Protein AF-A0A087UWP1-F1 (afdb_monomer)

Sequence (103 aa):
MVALGLGIGKGFVRVMRCDPEKLIHLVPVDIVANCHVVAAWNVATRRTASPFVVNCTTSDEIAPCTWGHYAKVLLDMSLKHPLPKSYQSPCLSVQKSSVGYWL

InterPro domains:
  IPR026055 Fatty acyl-CoA reductase [PTHR11011] (3-84)

Foldseek 3Di:
DVVVLVCLLLQNAAEAADDQADWDKDDDVVLVVVVVVVQVVCCVPVVDPDDDDDDDTDDCVPDTDGNNNVQVVSLVCSQVPRDPNRPDRRHYDYHNDPVVVVD

Secondary structure (DSSP, 8-state):
-HHHHHHHHTTS--EEES-TTSB-----HHHHHHHHHHHHHHHHHH--SS---------TTTS--BHHHHHHHHHHHHHHSPPTT-SS----EEESSSGGG--

Mean predicted aligned error: 6.05 Å

Structure (mmCIF, N/CA/C/O backbone):
data_AF-A0A087UWP1-F1
#
_entry.id   AF-A0A087UWP1-F1
#
loop_
_atom_site.group_PDB
_atom_site.id
_atom_site.type_symbol
_atom_site.label_atom_id
_atom_site.label_alt_id
_atom_site.label_comp_id
_atom_site.label_asym_id
_atom_site.label_entity_id
_atom_site.label_seq_id
_atom_site.pdbx_PDB_ins_code
_atom_site.Cartn_x
_atom_site.Cartn_y
_atom_site.Cartn_z
_atom_site.occupancy
_atom_site.B_iso_or_equiv
_atom_site.auth_seq_id
_atom_site.auth_comp_id
_atom_site.auth_asym_id
_atom_site.auth_atom_id
_atom_site.pdbx_PDB_model_num
ATOM 1 N N . MET A 1 1 ? -3.387 5.279 -1.755 1.00 66.94 1 MET A N 1
ATOM 2 C CA . MET A 1 1 ? -2.639 4.156 -2.371 1.00 66.94 1 MET A CA 1
ATOM 3 C C . MET A 1 1 ? -3.299 3.621 -3.642 1.00 66.94 1 MET A C 1
ATOM 5 O O . MET A 1 1 ? -2.614 3.548 -4.651 1.00 66.94 1 MET A O 1
ATOM 9 N N . VAL A 1 2 ? -4.603 3.301 -3.646 1.00 80.81 2 VAL A N 1
ATOM 10 C CA . VAL A 1 2 ? -5.284 2.646 -4.794 1.00 80.81 2 VAL A CA 1
ATOM 11 C C . VAL A 1 2 ? -5.076 3.364 -6.138 1.00 80.81 2 VAL A C 1
ATOM 13 O O . VAL A 1 2 ? -4.717 2.724 -7.122 1.00 80.81 2 VAL A O 1
ATOM 16 N N . ALA A 1 3 ? -5.221 4.693 -6.181 1.00 87.62 3 ALA A N 1
ATOM 17 C CA . ALA A 1 3 ? -5.049 5.470 -7.414 1.00 87.62 3 ALA A CA 1
ATOM 18 C C . ALA A 1 3 ? -3.635 5.361 -8.016 1.00 87.62 3 ALA A C 1
ATOM 20 O O . ALA A 1 3 ? -3.490 5.279 -9.233 1.00 87.62 3 ALA A O 1
ATOM 21 N N . LEU A 1 4 ? -2.600 5.308 -7.171 1.00 87.69 4 LEU A N 1
ATOM 22 C CA . LEU A 1 4 ? -1.213 5.151 -7.609 1.00 87.69 4 LEU A CA 1
ATOM 23 C C . LEU A 1 4 ? -1.002 3.776 -8.255 1.00 87.69 4 LEU A C 1
ATOM 25 O O . LEU A 1 4 ? -0.452 3.694 -9.349 1.00 87.69 4 LEU A O 1
ATOM 29 N N . GLY A 1 5 ? -1.510 2.715 -7.617 1.00 89.19 5 GLY A N 1
ATOM 30 C CA . GLY A 1 5 ? -1.471 1.356 -8.163 1.00 89.19 5 GLY A CA 1
ATOM 31 C C . GLY A 1 5 ? -2.149 1.245 -9.528 1.00 89.19 5 GLY A C 1
ATOM 32 O O . GLY A 1 5 ? -1.569 0.712 -10.470 1.00 89.19 5 GLY A O 1
ATOM 33 N N . LEU A 1 6 ? -3.345 1.825 -9.662 1.00 91.81 6 LEU A N 1
ATOM 34 C CA . LEU A 1 6 ? -4.077 1.858 -10.930 1.00 91.81 6 LEU A CA 1
ATOM 35 C C . LEU A 1 6 ? -3.352 2.674 -12.005 1.00 91.81 6 LEU A C 1
ATOM 37 O O . LEU A 1 6 ? -3.308 2.255 -13.160 1.00 91.81 6 LEU A O 1
ATOM 41 N N . GLY A 1 7 ? -2.775 3.821 -11.640 1.00 92.56 7 GLY A N 1
ATOM 42 C CA . GLY A 1 7 ? -2.003 4.658 -12.557 1.00 92.56 7 GLY A CA 1
ATOM 43 C C . GLY A 1 7 ? -0.771 3.937 -13.103 1.00 92.56 7 GLY A C 1
ATOM 44 O O . GLY A 1 7 ? -0.512 4.000 -14.303 1.00 92.56 7 GLY A O 1
ATOM 45 N N . ILE A 1 8 ? -0.057 3.202 -12.249 1.00 91.88 8 ILE A N 1
ATOM 46 C CA . ILE A 1 8 ? 1.109 2.396 -12.636 1.00 91.88 8 ILE A CA 1
ATOM 47 C C . ILE A 1 8 ? 0.676 1.224 -13.523 1.00 91.88 8 ILE A C 1
ATOM 49 O O . ILE A 1 8 ? 1.184 1.071 -14.632 1.00 91.88 8 ILE A O 1
ATOM 53 N N . GLY A 1 9 ? -0.322 0.445 -13.095 1.00 91.94 9 GLY A N 1
ATOM 54 C CA . GLY A 1 9 ? -0.793 -0.726 -13.841 1.00 91.94 9 GLY A CA 1
ATOM 55 C C . GLY A 1 9 ? -1.441 -0.393 -15.191 1.00 91.94 9 GLY A C 1
ATOM 56 O O . GLY A 1 9 ? -1.424 -1.215 -16.104 1.00 91.94 9 GLY A O 1
ATOM 57 N N . LYS A 1 10 ? -1.994 0.818 -15.356 1.00 92.44 10 LYS A N 1
ATOM 58 C CA . LYS A 1 10 ? -2.483 1.315 -16.655 1.00 92.44 10 LYS A CA 1
ATOM 59 C C . LYS A 1 10 ? -1.392 1.936 -17.531 1.00 92.44 10 LYS A C 1
ATOM 61 O O . LYS A 1 10 ? -1.667 2.208 -18.700 1.00 92.44 10 LYS A O 1
ATOM 66 N N . GLY A 1 11 ? -0.193 2.159 -16.993 1.00 90.12 11 GLY A N 1
ATOM 67 C CA . GLY A 1 11 ? 0.924 2.792 -17.696 1.00 90.12 11 GLY A CA 1
ATOM 68 C C . GLY A 1 11 ? 0.882 4.325 -17.725 1.00 90.12 11 GLY A C 1
ATOM 69 O O . GLY A 1 11 ? 1.613 4.926 -18.505 1.00 90.12 11 GLY A O 1
ATOM 70 N N . PHE A 1 12 ? 0.050 4.972 -16.899 1.00 92.50 12 PHE A N 1
ATOM 71 C CA . PHE A 1 12 ? 0.014 6.437 -16.766 1.00 92.50 12 PHE A CA 1
ATOM 72 C C . PHE A 1 12 ? 1.143 6.974 -15.889 1.00 92.50 12 PHE A C 1
ATOM 74 O O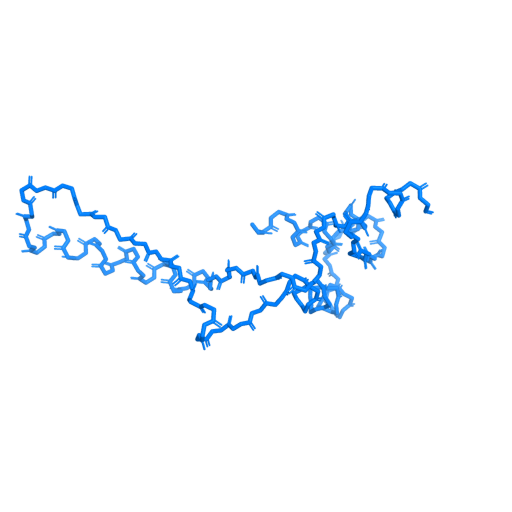 . PHE A 1 12 ? 1.698 8.034 -16.164 1.00 92.50 12 PHE A O 1
ATOM 81 N N . VAL A 1 13 ? 1.477 6.251 -14.823 1.00 91.06 13 VAL A N 1
ATOM 82 C CA . VAL A 1 13 ? 2.530 6.644 -13.885 1.00 91.06 13 VAL A CA 1
ATOM 83 C C . VAL A 1 13 ? 3.767 5.816 -14.184 1.00 91.06 13 VAL A C 1
ATOM 85 O O . VAL A 1 13 ? 3.755 4.604 -13.992 1.00 91.06 13 VAL A O 1
ATOM 88 N N . ARG A 1 14 ? 4.827 6.488 -14.644 1.00 90.19 14 ARG A N 1
ATOM 89 C CA . ARG A 1 14 ? 6.116 5.859 -14.973 1.00 90.19 14 ARG A CA 1
ATOM 90 C C . ARG A 1 14 ? 7.244 6.203 -14.018 1.00 90.19 14 ARG A C 1
ATOM 92 O O . ARG A 1 14 ? 8.209 5.452 -13.913 1.00 90.19 14 ARG A O 1
ATOM 99 N N . VAL A 1 15 ? 7.121 7.322 -13.314 1.00 89.38 15 VAL A N 1
ATOM 100 C CA . VAL A 1 15 ? 8.126 7.787 -12.363 1.00 89.38 15 VAL A CA 1
ATOM 101 C C . VAL A 1 15 ? 7.440 8.114 -11.048 1.00 89.38 15 VAL A C 1
ATOM 103 O O . VAL A 1 15 ? 6.465 8.864 -11.017 1.00 89.38 15 VAL A O 1
ATOM 106 N N . MET A 1 16 ? 7.952 7.550 -9.960 1.00 89.94 16 MET A N 1
ATOM 107 C CA . MET A 1 16 ? 7.530 7.864 -8.603 1.00 89.94 16 MET A CA 1
ATOM 108 C C . MET A 1 16 ? 8.665 8.590 -7.890 1.00 89.94 16 MET A C 1
ATOM 110 O O . MET A 1 16 ? 9.755 8.044 -7.711 1.00 89.94 16 MET A O 1
ATOM 114 N N . ARG A 1 17 ? 8.408 9.835 -7.481 1.00 89.62 17 ARG A N 1
ATOM 115 C CA . ARG A 1 17 ? 9.382 10.637 -6.744 1.00 89.62 17 ARG A CA 1
ATOM 116 C C . ARG A 1 17 ? 9.282 10.347 -5.249 1.00 89.62 17 ARG A C 1
ATOM 118 O O . ARG A 1 17 ? 8.499 10.979 -4.543 1.00 89.62 17 ARG A O 1
ATOM 125 N N . CYS A 1 18 ? 10.073 9.399 -4.770 1.00 89.19 18 CYS A N 1
ATOM 126 C CA . CYS A 1 18 ? 10.208 9.096 -3.350 1.00 89.19 18 CYS A CA 1
ATOM 127 C C . CYS A 1 18 ? 11.582 8.487 -3.059 1.00 89.19 18 CYS A C 1
ATOM 129 O O . CYS A 1 18 ? 12.289 8.042 -3.961 1.00 89.19 18 CYS A O 1
ATOM 131 N N . ASP A 1 19 ? 11.960 8.471 -1.784 1.00 92.12 19 ASP A N 1
ATOM 132 C CA . ASP A 1 19 ? 13.159 7.770 -1.339 1.00 92.12 19 ASP A CA 1
ATOM 133 C C . ASP A 1 19 ? 12.850 6.262 -1.254 1.00 92.12 19 ASP A C 1
ATOM 135 O O . ASP A 1 19 ? 12.014 5.876 -0.430 1.00 92.12 19 ASP A O 1
ATOM 139 N N . PRO A 1 20 ? 13.454 5.413 -2.109 1.00 91.81 20 PRO A N 1
ATOM 140 C CA . PRO A 1 20 ? 13.139 3.986 -2.161 1.00 91.81 20 PRO A CA 1
ATOM 141 C C . PRO A 1 20 ? 13.464 3.254 -0.855 1.00 91.81 20 PRO A C 1
ATOM 143 O O . PRO A 1 20 ? 12.843 2.229 -0.587 1.00 91.81 20 PRO A O 1
ATOM 146 N N . GLU A 1 21 ? 14.361 3.801 -0.030 1.00 92.75 21 GLU A N 1
ATOM 147 C CA . GLU A 1 21 ? 14.778 3.214 1.248 1.00 92.75 21 GLU A CA 1
ATOM 148 C C . GLU A 1 21 ? 13.873 3.623 2.417 1.00 92.75 21 GLU A C 1
ATOM 150 O O . GLU A 1 21 ? 14.000 3.103 3.525 1.00 92.75 21 GLU A O 1
ATOM 155 N N . LYS A 1 22 ? 12.945 4.567 2.211 1.00 92.12 22 LYS A N 1
ATOM 156 C CA . LYS A 1 22 ? 12.01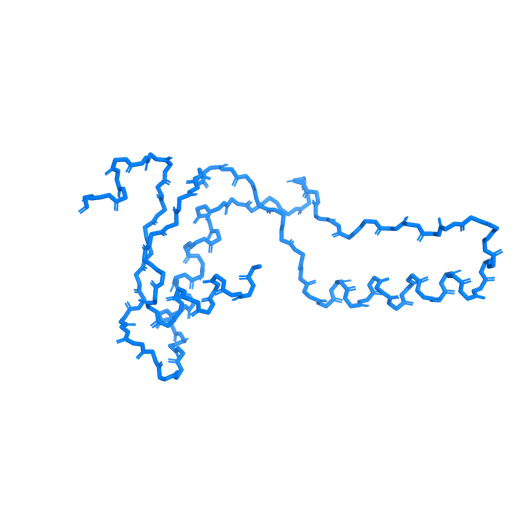4 4.973 3.268 1.00 92.12 22 LYS A CA 1
ATOM 157 C C . LYS A 1 22 ? 10.899 3.954 3.437 1.00 92.12 22 LYS A C 1
ATOM 159 O O . LYS A 1 22 ? 10.373 3.419 2.458 1.00 92.12 22 LYS A O 1
ATOM 164 N N . LEU A 1 23 ? 10.522 3.737 4.696 1.00 92.25 23 LEU A N 1
ATOM 165 C CA . LEU A 1 23 ? 9.398 2.888 5.050 1.00 92.25 23 LEU A CA 1
ATOM 166 C C . LEU A 1 23 ? 8.069 3.519 4.619 1.00 92.25 23 LEU A C 1
ATOM 168 O O . LEU A 1 23 ? 7.916 4.744 4.567 1.00 92.25 23 LEU A O 1
ATOM 172 N N . ILE A 1 24 ? 7.119 2.655 4.282 1.00 89.00 24 ILE A N 1
ATOM 173 C CA . ILE A 1 24 ? 5.759 2.992 3.890 1.00 89.00 24 ILE A CA 1
ATOM 174 C C . ILE A 1 24 ? 4.783 2.261 4.814 1.00 89.00 24 ILE A C 1
ATOM 176 O O . ILE A 1 24 ? 4.809 1.037 4.934 1.00 89.00 24 ILE A O 1
ATOM 180 N N . HIS A 1 25 ? 3.875 3.009 5.442 1.00 88.44 25 HIS A N 1
ATOM 181 C CA . HIS A 1 25 ? 2.804 2.417 6.240 1.00 88.44 25 HIS A CA 1
ATOM 182 C C . HIS A 1 25 ? 1.674 1.953 5.320 1.00 88.44 25 HIS A C 1
ATOM 184 O O . HIS A 1 25 ? 0.875 2.753 4.826 1.00 88.44 25 HIS A O 1
ATOM 190 N N . LEU A 1 26 ? 1.615 0.644 5.086 1.00 87.62 26 LEU A N 1
ATOM 191 C CA . LEU A 1 26 ? 0.538 -0.016 4.356 1.00 87.62 26 LEU A CA 1
ATOM 192 C C . LEU A 1 26 ? -0.297 -0.843 5.329 1.00 87.62 26 LEU A C 1
ATOM 194 O O . LEU A 1 26 ? 0.237 -1.665 6.072 1.00 87.62 26 LEU A O 1
ATOM 198 N N . VAL A 1 27 ? -1.612 -0.629 5.305 1.00 90.19 27 VAL A N 1
ATOM 199 C CA . VAL A 1 27 ? -2.579 -1.424 6.066 1.00 90.19 27 VAL A CA 1
ATOM 200 C C . VAL A 1 27 ? -3.526 -2.092 5.064 1.00 90.19 27 VAL A C 1
ATOM 202 O O . VAL A 1 27 ? -4.141 -1.383 4.261 1.00 90.19 27 VAL A O 1
ATOM 205 N N . PRO A 1 28 ? -3.643 -3.431 5.066 1.00 89.62 28 PRO A N 1
ATOM 206 C CA . PRO A 1 28 ? -4.628 -4.144 4.261 1.00 89.62 28 PRO A CA 1
ATOM 207 C C . PRO A 1 28 ? -6.051 -3.641 4.526 1.00 89.62 28 PRO A C 1
ATOM 209 O O . PRO A 1 28 ? -6.431 -3.399 5.673 1.00 89.62 28 PRO A O 1
ATOM 212 N N . VAL A 1 29 ? -6.855 -3.514 3.468 1.00 91.94 29 VAL A N 1
ATOM 213 C CA . VAL A 1 29 ? -8.217 -2.959 3.561 1.00 91.94 29 VAL A CA 1
ATOM 214 C C . VAL A 1 29 ? -9.118 -3.761 4.503 1.00 91.94 29 VAL A C 1
ATOM 216 O O . VAL A 1 29 ? -9.924 -3.170 5.215 1.00 91.94 29 VAL A O 1
ATOM 219 N N . ASP A 1 30 ? -8.925 -5.077 4.587 1.00 94.44 30 ASP A N 1
ATOM 220 C CA . ASP A 1 30 ? -9.710 -5.948 5.467 1.00 94.44 30 ASP A CA 1
ATOM 221 C C . ASP A 1 30 ? -9.454 -5.646 6.950 1.00 94.44 30 ASP A C 1
ATOM 223 O O . ASP A 1 30 ? -10.377 -5.652 7.763 1.00 94.44 30 ASP A O 1
ATOM 227 N N . ILE A 1 31 ? -8.213 -5.297 7.310 1.00 93.62 31 ILE A N 1
ATOM 228 C CA . ILE A 1 31 ? -7.870 -4.868 8.674 1.00 93.62 31 ILE A CA 1
ATOM 229 C C . ILE A 1 31 ? -8.545 -3.533 8.983 1.00 93.62 31 ILE A C 1
ATOM 231 O O . ILE A 1 31 ? -9.112 -3.366 10.063 1.00 93.62 31 ILE A O 1
ATOM 235 N N . VAL A 1 32 ? -8.534 -2.598 8.028 1.00 94.06 32 VAL A N 1
ATOM 236 C CA . VAL A 1 32 ? -9.219 -1.308 8.181 1.00 94.06 32 VAL A CA 1
ATOM 237 C C . VAL A 1 32 ? -10.725 -1.521 8.358 1.00 94.06 32 VAL A C 1
ATOM 239 O O . VAL A 1 32 ? -11.317 -0.919 9.252 1.00 94.06 32 VAL A O 1
ATOM 242 N N . ALA A 1 33 ? -11.347 -2.399 7.567 1.00 96.50 33 ALA A N 1
ATOM 243 C CA . ALA A 1 33 ? -12.768 -2.722 7.680 1.00 96.50 33 ALA A CA 1
ATOM 244 C C . ALA A 1 33 ? -13.107 -3.335 9.048 1.00 96.50 33 ALA A C 1
ATOM 246 O O . ALA A 1 33 ? -14.008 -2.852 9.737 1.00 96.50 33 ALA A O 1
ATOM 247 N N . ASN A 1 34 ? -12.333 -4.327 9.493 1.00 96.56 34 ASN A N 1
ATOM 248 C CA . ASN A 1 34 ? -12.509 -4.945 10.808 1.00 96.56 34 ASN A CA 1
ATOM 249 C C . ASN A 1 34 ? -12.336 -3.928 11.945 1.00 96.56 34 ASN A C 1
ATOM 251 O O . ASN A 1 34 ? -13.121 -3.925 12.893 1.00 96.56 34 ASN A O 1
ATOM 255 N N . CYS A 1 35 ? -11.361 -3.021 11.831 1.00 95.50 35 CYS A N 1
ATOM 256 C CA . CYS A 1 35 ? -11.155 -1.942 12.794 1.00 95.50 35 CYS A CA 1
ATOM 257 C C . CYS A 1 35 ? -12.398 -1.045 12.918 1.00 95.50 35 CYS A C 1
ATOM 259 O O . CYS A 1 35 ? -12.813 -0.737 14.033 1.00 95.50 35 CYS A O 1
ATOM 261 N N . HIS A 1 36 ? -13.054 -0.698 11.804 1.00 96.00 36 HIS A N 1
ATOM 262 C CA . HIS A 1 36 ? -14.296 0.083 11.835 1.00 96.00 36 HIS A CA 1
ATOM 263 C C . HIS A 1 36 ? -15.435 -0.660 12.542 1.00 96.00 36 HIS A C 1
ATOM 265 O O . HIS A 1 36 ? -16.126 -0.059 13.365 1.00 96.00 36 HIS A O 1
ATOM 271 N N . VAL A 1 37 ? -15.618 -1.958 12.268 1.00 97.12 37 VAL A N 1
ATOM 272 C CA . VAL A 1 37 ? -16.657 -2.771 12.930 1.00 97.12 37 VAL A CA 1
ATOM 273 C C . VAL A 1 37 ? -16.425 -2.818 14.442 1.00 97.12 37 VAL A C 1
ATOM 275 O O . VAL A 1 37 ? -17.345 -2.570 15.223 1.00 97.12 37 VAL A O 1
ATOM 278 N N . VAL A 1 38 ? -15.185 -3.07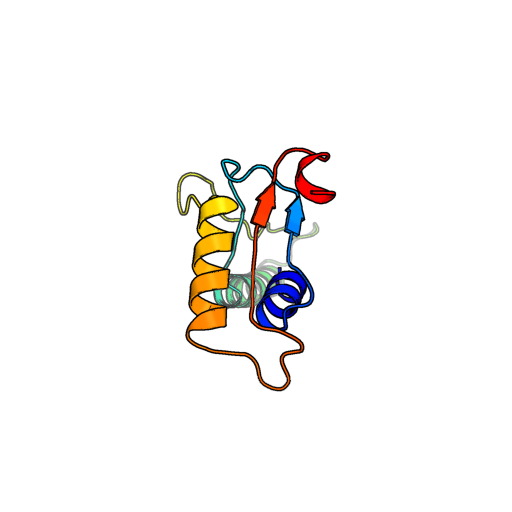3 14.866 1.00 95.50 38 VAL A N 1
ATOM 279 C CA . VAL A 1 38 ? -14.815 -3.118 16.288 1.00 95.50 38 VAL A CA 1
ATOM 280 C C . VAL A 1 38 ? -14.968 -1.746 16.945 1.00 95.50 38 VAL A C 1
ATOM 282 O O . VAL A 1 38 ? -15.491 -1.654 18.056 1.00 95.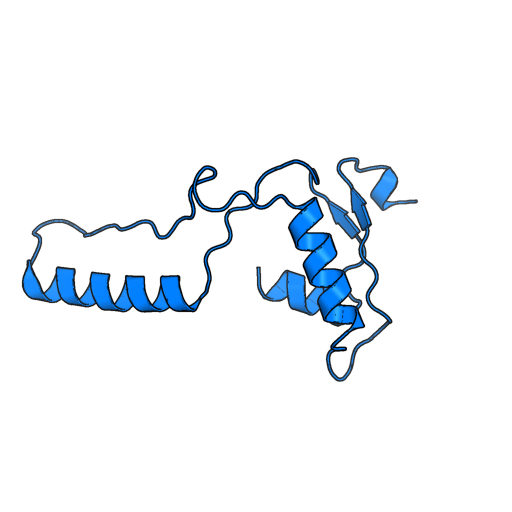50 38 VAL A O 1
ATOM 285 N N . ALA A 1 39 ? -14.564 -0.670 16.266 1.00 94.31 39 ALA A N 1
ATOM 286 C CA . ALA A 1 39 ? -14.719 0.688 16.773 1.00 94.31 39 ALA A CA 1
ATOM 287 C C . ALA A 1 39 ? -16.198 1.055 16.964 1.00 94.31 39 ALA A C 1
ATOM 289 O O . ALA A 1 39 ? -16.563 1.569 18.021 1.00 94.31 39 ALA A O 1
ATOM 290 N N . ALA A 1 40 ? -17.058 0.729 15.994 1.00 93.38 40 ALA A N 1
ATOM 291 C CA . ALA A 1 40 ? -18.499 0.954 16.089 1.00 93.38 40 ALA A CA 1
ATOM 292 C C . ALA A 1 40 ? -19.122 0.177 17.261 1.00 93.38 40 ALA A C 1
ATOM 294 O O . ALA A 1 40 ? -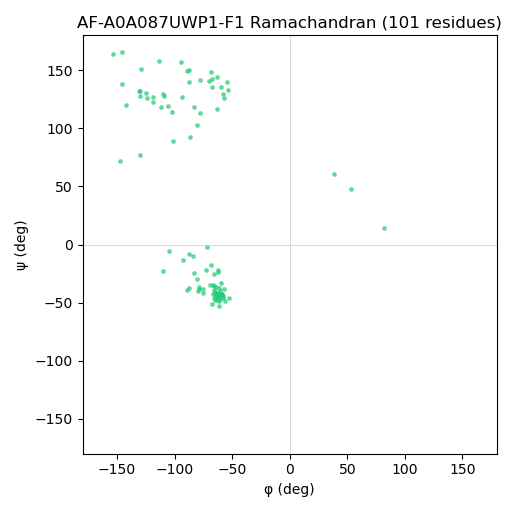19.870 0.750 18.056 1.00 93.38 40 ALA A O 1
ATOM 295 N N . TRP A 1 41 ? -18.764 -1.102 17.420 1.00 94.81 41 TRP A N 1
ATOM 296 C CA . TRP A 1 41 ? -19.200 -1.914 18.559 1.00 94.81 41 TRP A CA 1
ATOM 297 C C . TRP A 1 41 ? -18.746 -1.321 19.901 1.00 94.81 41 TRP A C 1
ATOM 299 O O . TRP A 1 41 ? -19.534 -1.236 20.847 1.00 94.81 41 TRP A O 1
ATOM 309 N N . ASN A 1 42 ? -17.500 -0.851 19.989 1.00 92.75 42 ASN A N 1
ATOM 310 C CA . ASN A 1 42 ? -16.964 -0.248 21.206 1.00 92.75 42 ASN A CA 1
ATOM 311 C C . ASN A 1 42 ? -17.695 1.052 21.580 1.00 92.75 42 ASN A C 1
ATOM 313 O O . ASN A 1 42 ? -18.037 1.255 22.744 1.00 92.75 42 ASN A O 1
ATOM 317 N N . VAL A 1 43 ? -17.988 1.908 20.597 1.00 91.94 43 VAL A N 1
ATOM 318 C CA . VAL A 1 43 ? -18.760 3.144 20.808 1.00 91.94 43 VAL A CA 1
ATOM 319 C C . VAL A 1 43 ? -20.180 2.828 21.282 1.00 91.94 43 VAL A C 1
ATOM 321 O O . VAL A 1 43 ? -20.652 3.425 22.252 1.00 91.94 43 VAL A O 1
ATOM 324 N N . ALA A 1 44 ? -20.843 1.858 20.647 1.00 92.56 44 ALA A N 1
ATOM 325 C CA . ALA A 1 44 ? -22.206 1.461 20.993 1.00 92.56 44 ALA A CA 1
ATOM 326 C C . ALA A 1 44 ? -22.317 0.869 22.410 1.00 92.56 44 ALA A C 1
ATOM 328 O O . ALA A 1 44 ? -23.303 1.115 23.104 1.00 92.56 44 ALA A O 1
ATOM 329 N N . THR A 1 45 ? -21.310 0.107 22.848 1.00 93.94 45 THR A N 1
ATOM 330 C CA . THR A 1 45 ? -21.337 -0.604 24.137 1.00 93.94 45 THR A CA 1
ATOM 331 C C . THR A 1 45 ? -20.828 0.228 25.309 1.00 93.94 45 THR A C 1
ATOM 333 O O . THR A 1 45 ? -21.382 0.127 26.401 1.00 93.94 45 THR A O 1
ATOM 336 N N . ARG A 1 46 ? -19.794 1.059 25.116 1.00 87.75 46 ARG A N 1
ATOM 337 C CA . ARG A 1 46 ? -19.149 1.788 26.222 1.00 87.75 46 ARG A CA 1
ATOM 338 C C . ARG A 1 46 ? -19.703 3.187 26.482 1.00 87.75 46 ARG A C 1
ATOM 340 O O . ARG A 1 46 ? -19.375 3.737 27.528 1.00 87.75 46 ARG A O 1
ATOM 347 N N . ARG A 1 47 ? -20.513 3.758 25.572 1.00 75.25 47 ARG A N 1
ATOM 348 C CA . ARG A 1 47 ? -21.122 5.106 25.686 1.00 75.25 47 ARG A CA 1
ATOM 349 C C . ARG A 1 47 ? -20.160 6.133 26.307 1.00 75.25 47 ARG A C 1
ATOM 351 O O . ARG A 1 47 ? -20.408 6.676 27.382 1.00 75.25 47 ARG A O 1
ATOM 358 N N . THR A 1 48 ? -19.025 6.362 25.648 1.00 75.44 48 THR A N 1
ATOM 359 C CA . THR A 1 48 ? -17.997 7.283 26.147 1.00 75.44 48 THR A CA 1
ATOM 360 C C . THR A 1 48 ? -18.498 8.728 26.114 1.00 75.44 48 THR A C 1
ATOM 362 O O . THR A 1 48 ? -19.069 9.170 25.121 1.00 75.44 48 THR A O 1
ATOM 365 N N . ALA A 1 49 ? -18.260 9.481 27.193 1.00 78.38 49 ALA A N 1
ATOM 366 C CA . ALA A 1 49 ? -18.608 10.905 27.270 1.00 78.38 49 ALA A CA 1
ATOM 367 C C . ALA A 1 49 ? -17.757 11.782 26.327 1.00 78.38 49 ALA A C 1
ATOM 369 O O . ALA A 1 49 ? -18.131 12.913 26.025 1.00 78.38 49 ALA A O 1
ATOM 370 N N . SER A 1 50 ? -16.618 11.260 25.862 1.00 85.81 50 SER A N 1
ATOM 371 C CA . SER A 1 50 ? -15.705 11.911 24.925 1.00 85.81 50 SER A CA 1
ATOM 372 C C . SER A 1 50 ? -15.653 11.186 23.571 1.00 85.81 50 SER A C 1
ATOM 374 O O . SER A 1 50 ? -15.970 9.990 23.494 1.00 85.81 50 SER A O 1
ATOM 376 N N . PRO A 1 51 ? -15.232 11.885 22.495 1.00 85.56 51 PRO A N 1
ATOM 377 C CA . PRO A 1 51 ? -15.012 11.268 21.192 1.00 85.56 51 PRO A CA 1
ATOM 378 C C . PRO A 1 51 ? -13.996 10.122 21.275 1.00 85.56 51 PRO A C 1
ATOM 380 O O . PRO A 1 51 ? -12.875 10.305 21.750 1.00 85.56 51 PRO A O 1
ATOM 383 N N . PHE A 1 52 ? -14.382 8.940 20.793 1.00 89.94 52 PHE A N 1
ATOM 384 C CA . PHE A 1 52 ? -13.494 7.785 20.693 1.00 89.94 52 PHE A CA 1
ATOM 385 C C . PHE A 1 52 ? -12.667 7.875 19.407 1.00 89.94 52 PHE A C 1
ATOM 387 O O . PHE A 1 52 ? -13.224 7.878 18.310 1.00 89.94 52 PHE A O 1
ATOM 394 N N . VAL A 1 53 ? -11.342 7.948 19.543 1.00 90.81 53 VAL A N 1
ATOM 395 C CA . VAL A 1 53 ? -10.404 8.063 18.418 1.00 90.81 53 VAL A CA 1
ATOM 396 C C . VAL A 1 53 ? -9.480 6.851 18.408 1.00 90.81 53 VAL A C 1
ATOM 398 O O . VAL A 1 53 ? -8.846 6.543 19.416 1.00 90.81 53 VAL A O 1
ATOM 401 N N . VAL A 1 54 ? -9.396 6.173 17.261 1.00 91.06 54 VAL A N 1
ATOM 402 C CA . VAL A 1 54 ? -8.519 5.014 17.043 1.00 91.06 54 VAL A CA 1
ATOM 403 C C . VAL A 1 54 ? -7.733 5.214 15.760 1.00 91.06 54 VAL A C 1
ATOM 405 O O . VAL A 1 54 ? -8.306 5.517 14.715 1.00 91.06 54 VAL A O 1
ATOM 408 N N . ASN A 1 55 ? -6.424 4.988 15.837 1.00 91.88 55 ASN A N 1
ATOM 409 C CA . ASN A 1 55 ? -5.544 4.990 14.678 1.00 91.88 55 ASN A CA 1
ATOM 410 C C . ASN A 1 55 ? -5.389 3.561 14.150 1.00 91.88 55 ASN A C 1
ATOM 412 O O . ASN A 1 55 ? -5.030 2.654 14.897 1.00 91.88 55 ASN A O 1
ATOM 416 N N . CYS A 1 56 ? -5.640 3.366 12.857 1.00 91.50 56 CYS A N 1
ATOM 417 C CA . CYS A 1 56 ? -5.363 2.112 12.164 1.00 91.50 56 CYS A CA 1
ATOM 418 C C . CYS A 1 56 ? -4.068 2.281 11.365 1.00 91.50 56 CYS A C 1
ATOM 420 O O . CYS A 1 56 ? -4.086 2.734 10.221 1.00 91.50 56 CYS A O 1
ATOM 422 N N . THR A 1 57 ? -2.937 1.991 12.005 1.00 89.62 57 THR A N 1
ATOM 423 C CA . THR A 1 57 ? -1.600 2.147 11.425 1.00 89.62 57 THR A CA 1
AT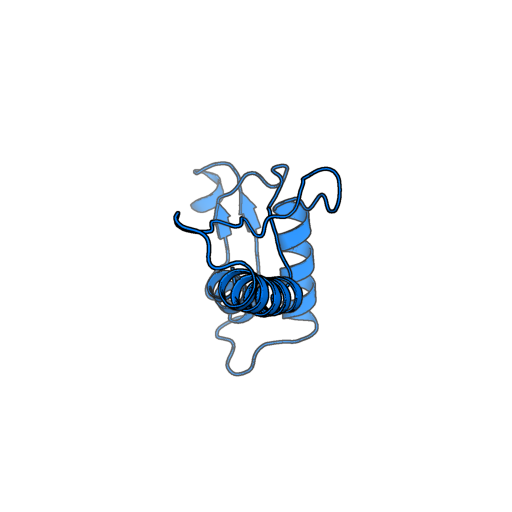OM 424 C C . THR A 1 57 ? -0.787 0.869 11.597 1.00 89.62 57 THR A C 1
ATOM 426 O O . THR A 1 57 ? -0.983 0.108 12.541 1.00 89.62 57 THR A O 1
ATOM 429 N N . THR A 1 58 ? 0.140 0.640 10.672 1.00 84.62 58 THR A N 1
ATOM 430 C CA . THR A 1 58 ? 1.174 -0.398 10.784 1.00 84.62 58 THR A CA 1
ATOM 431 C C . THR A 1 58 ? 2.368 0.186 11.529 1.00 84.62 58 THR A C 1
ATOM 433 O O . THR A 1 58 ? 2.721 1.335 11.267 1.00 84.62 58 THR A O 1
ATOM 436 N N . SER A 1 59 ? 3.004 -0.573 12.424 1.00 80.62 59 SER A N 1
ATOM 437 C CA . SER A 1 59 ? 4.308 -0.182 12.969 1.00 80.62 59 SER A CA 1
ATOM 438 C C . SER A 1 59 ? 5.441 -0.681 12.074 1.00 80.62 59 SER A C 1
ATOM 440 O O . SER A 1 59 ? 5.341 -1.738 11.444 1.00 80.62 59 SER A O 1
ATOM 442 N N . ASP A 1 60 ? 6.536 0.071 12.070 1.00 75.56 60 ASP A N 1
ATOM 443 C CA . ASP A 1 60 ? 7.746 -0.264 11.317 1.00 75.56 60 ASP A CA 1
ATOM 444 C C . ASP A 1 60 ? 8.382 -1.584 11.781 1.00 75.56 60 ASP A C 1
ATOM 446 O O . ASP A 1 60 ? 9.068 -2.249 11.012 1.00 75.56 60 ASP A O 1
ATOM 450 N N . GLU A 1 61 ? 8.113 -1.996 13.020 1.00 74.44 61 GLU A N 1
ATOM 451 C CA . GLU A 1 61 ? 8.629 -3.230 13.619 1.00 74.44 61 GLU A CA 1
ATOM 452 C C . GLU A 1 61 ? 7.841 -4.479 13.195 1.00 74.44 61 GLU A C 1
ATOM 454 O O . GLU A 1 61 ? 8.399 -5.572 13.143 1.00 74.44 61 GLU A O 1
ATOM 459 N N . ILE A 1 62 ? 6.544 -4.336 12.897 1.00 72.00 62 ILE A N 1
ATOM 460 C CA . ILE A 1 62 ? 5.645 -5.471 12.632 1.00 72.00 62 ILE A CA 1
ATOM 461 C C . ILE A 1 62 ? 5.634 -5.843 11.147 1.00 72.00 62 ILE A C 1
ATOM 463 O O . ILE A 1 62 ? 5.583 -7.022 10.803 1.00 72.00 62 ILE A O 1
ATOM 467 N N . ALA A 1 63 ? 5.656 -4.850 10.259 1.00 74.06 63 ALA A N 1
ATOM 468 C CA . ALA A 1 63 ? 5.627 -5.083 8.818 1.00 74.06 63 ALA A CA 1
ATOM 469 C C . ALA A 1 63 ? 6.428 -4.002 8.075 1.00 74.06 63 ALA A C 1
ATOM 471 O O . ALA A 1 63 ? 5.836 -3.143 7.410 1.00 74.06 63 ALA A O 1
ATOM 472 N N . PRO A 1 64 ? 7.771 -4.025 8.176 1.00 83.31 64 PRO A N 1
ATOM 473 C CA . PRO A 1 64 ? 8.614 -3.082 7.460 1.00 83.31 64 PRO A CA 1
ATOM 474 C C . PRO A 1 64 ? 8.453 -3.290 5.952 1.00 83.31 64 PRO A C 1
ATOM 476 O O . PRO A 1 64 ? 8.798 -4.333 5.399 1.00 83.31 64 PRO A O 1
ATOM 479 N N . CYS A 1 65 ? 7.935 -2.276 5.271 1.00 90.44 65 CYS A N 1
ATOM 480 C CA . CYS A 1 65 ? 7.864 -2.222 3.819 1.00 90.44 65 CYS A CA 1
ATOM 481 C C . CYS A 1 65 ? 8.545 -0.936 3.373 1.00 90.44 65 CYS A C 1
ATOM 483 O O . CYS A 1 65 ? 8.240 0.119 3.919 1.00 90.44 65 CYS A O 1
ATOM 485 N N . THR A 1 66 ? 9.457 -0.998 2.403 1.00 93.25 66 THR A N 1
ATOM 486 C CA . THR A 1 66 ? 10.051 0.205 1.805 1.00 93.25 66 THR A CA 1
ATOM 487 C C . THR A 1 66 ? 9.303 0.605 0.538 1.00 93.25 66 THR A C 1
ATOM 489 O O . THR A 1 66 ? 8.684 -0.231 -0.127 1.00 93.25 66 THR A O 1
ATOM 492 N N . TRP A 1 67 ? 9.389 1.878 0.149 1.00 92.38 67 TRP A N 1
ATOM 493 C CA . TRP A 1 67 ? 8.844 2.341 -1.131 1.00 92.38 67 TRP A CA 1
ATOM 494 C C . TRP A 1 67 ? 9.424 1.583 -2.329 1.00 92.38 67 TRP A C 1
ATOM 496 O O . TRP A 1 67 ? 8.687 1.276 -3.266 1.00 92.38 67 TRP A O 1
ATOM 506 N N . GLY A 1 68 ? 10.720 1.255 -2.294 1.00 93.31 68 GLY A N 1
ATOM 507 C CA . GLY A 1 68 ? 11.385 0.474 -3.335 1.00 93.31 68 GLY A CA 1
ATOM 508 C C . GLY A 1 68 ? 10.833 -0.949 -3.433 1.00 93.31 68 GLY A C 1
ATOM 509 O O . GLY A 1 68 ? 10.517 -1.414 -4.529 1.00 93.31 68 GLY A O 1
ATO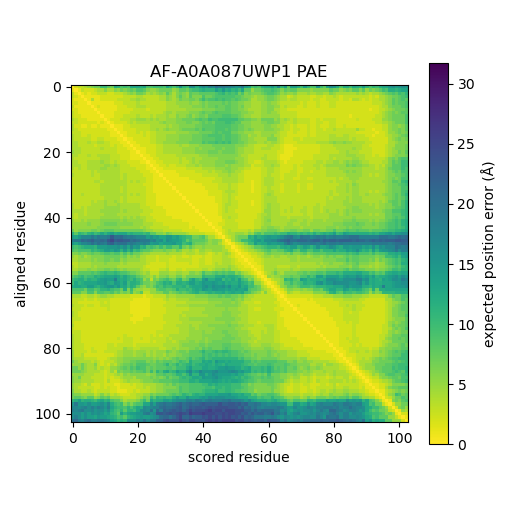M 510 N N . HIS A 1 69 ? 10.636 -1.618 -2.292 1.00 93.50 69 HIS A N 1
ATOM 511 C CA . HIS A 1 69 ? 10.030 -2.950 -2.259 1.00 93.50 69 HIS A CA 1
ATOM 512 C C . HIS A 1 69 ? 8.584 -2.925 -2.769 1.00 93.50 69 HIS A C 1
ATOM 514 O O . HIS A 1 69 ? 8.223 -3.713 -3.645 1.00 93.50 69 HIS A O 1
ATOM 520 N N . TYR A 1 70 ? 7.776 -1.981 -2.280 1.00 92.75 70 TYR A N 1
ATOM 521 C CA . TYR A 1 70 ? 6.397 -1.791 -2.723 1.00 92.75 70 TYR A CA 1
ATOM 522 C C . TYR A 1 70 ? 6.304 -1.563 -4.239 1.00 92.75 70 TYR A C 1
ATOM 524 O O . TYR A 1 70 ? 5.520 -2.224 -4.920 1.00 92.75 70 TYR A O 1
ATOM 532 N N . ALA A 1 71 ? 7.127 -0.661 -4.779 1.00 93.44 71 ALA A N 1
ATOM 533 C CA . ALA A 1 71 ? 7.165 -0.347 -6.204 1.00 93.44 71 ALA A CA 1
ATOM 534 C C . ALA A 1 71 ? 7.498 -1.573 -7.061 1.00 93.44 71 ALA A C 1
ATOM 536 O O . ALA A 1 71 ? 6.845 -1.807 -8.078 1.00 93.44 71 ALA A O 1
ATOM 537 N N . LYS A 1 72 ? 8.481 -2.372 -6.628 1.00 94.00 72 LYS A N 1
ATOM 538 C CA . LYS A 1 72 ? 8.875 -3.603 -7.314 1.00 94.00 72 LYS A CA 1
ATOM 539 C C . LYS A 1 72 ? 7.724 -4.606 -7.361 1.00 94.00 72 LYS A C 1
ATOM 541 O O . LYS A 1 72 ? 7.346 -5.037 -8.444 1.00 94.00 72 LYS A O 1
ATOM 546 N N . VAL A 1 73 ? 7.123 -4.914 -6.208 1.00 93.81 73 VAL A N 1
ATOM 547 C CA . VAL A 1 73 ? 5.987 -5.850 -6.126 1.00 93.81 73 VAL A CA 1
ATOM 548 C C . VAL A 1 73 ? 4.823 -5.366 -6.988 1.00 93.81 73 VAL A C 1
ATOM 550 O O . VAL A 1 73 ? 4.221 -6.149 -7.718 1.00 93.81 73 VAL A O 1
ATOM 553 N N . LEU A 1 74 ? 4.516 -4.070 -6.945 1.00 92.75 74 LEU A N 1
ATOM 554 C CA . LEU A 1 74 ? 3.441 -3.493 -7.741 1.00 92.75 74 LEU A CA 1
ATOM 555 C C . LEU A 1 74 ? 3.702 -3.609 -9.250 1.00 92.75 74 LEU A C 1
ATOM 557 O O . LEU A 1 74 ? 2.778 -3.936 -9.999 1.00 92.75 74 LEU A O 1
ATOM 561 N N . LEU A 1 75 ? 4.934 -3.354 -9.703 1.00 93.56 75 LEU A N 1
ATOM 562 C CA . LEU A 1 75 ? 5.316 -3.505 -11.106 1.00 93.56 75 LEU A CA 1
ATOM 563 C C . LEU A 1 75 ? 5.242 -4.974 -11.541 1.00 93.56 75 LEU A C 1
ATOM 565 O O . LEU A 1 75 ? 4.605 -5.266 -12.551 1.00 93.56 75 LEU A O 1
ATOM 569 N N . ASP A 1 76 ? 5.805 -5.891 -10.750 1.00 94.75 76 ASP A N 1
ATOM 570 C CA . ASP A 1 76 ? 5.783 -7.333 -11.022 1.00 94.75 76 ASP A CA 1
ATOM 571 C C . ASP A 1 76 ? 4.341 -7.848 -11.149 1.00 94.75 76 ASP A C 1
ATOM 573 O O . ASP A 1 76 ? 4.000 -8.556 -12.100 1.00 94.75 76 ASP A O 1
ATOM 577 N N . MET A 1 77 ? 3.455 -7.430 -10.240 1.00 93.31 77 MET A N 1
ATOM 578 C CA . MET A 1 77 ? 2.033 -7.778 -10.289 1.00 93.31 77 MET A CA 1
ATOM 579 C C . MET A 1 77 ? 1.324 -7.164 -11.495 1.00 93.31 77 MET A C 1
ATOM 581 O O . MET A 1 77 ? 0.503 -7.835 -12.116 1.00 93.31 77 MET A O 1
ATOM 585 N N . SER A 1 78 ? 1.654 -5.924 -11.861 1.00 92.19 78 SER A N 1
ATOM 586 C CA . SER A 1 78 ? 1.067 -5.247 -13.026 1.00 92.19 78 SER A CA 1
ATOM 587 C C . SER A 1 78 ? 1.478 -5.900 -14.347 1.00 92.19 78 SER A C 1
ATOM 589 O O . SER A 1 78 ? 0.683 -5.944 -15.282 1.00 92.19 78 SER A O 1
ATOM 591 N N . LEU A 1 79 ? 2.708 -6.416 -14.431 1.00 92.31 79 LEU A N 1
ATOM 592 C CA . LEU A 1 79 ? 3.206 -7.145 -15.598 1.00 92.31 79 LEU A CA 1
ATOM 593 C C . LEU A 1 79 ? 2.623 -8.560 -15.672 1.00 92.31 79 LEU A C 1
ATOM 595 O O . LEU A 1 79 ? 2.224 -9.006 -16.746 1.00 92.31 79 LEU A O 1
ATOM 599 N N . LYS A 1 80 ? 2.536 -9.257 -14.532 1.00 94.69 80 LYS A N 1
ATOM 600 C CA . LYS A 1 80 ? 1.963 -10.608 -14.443 1.00 94.69 80 LYS A CA 1
ATOM 601 C C . LYS A 1 80 ? 0.449 -10.621 -14.670 1.00 94.69 80 LYS A C 1
ATOM 603 O O . LYS A 1 80 ? -0.080 -11.572 -15.241 1.00 94.69 80 LYS A O 1
ATOM 608 N N . HIS A 1 81 ? -0.242 -9.574 -14.228 1.00 92.94 81 HIS A N 1
ATOM 609 C CA . HIS A 1 81 ? -1.693 -9.431 -14.316 1.00 92.94 81 HIS A CA 1
ATOM 610 C C . HIS A 1 81 ? -2.067 -8.063 -14.915 1.00 92.94 81 HIS A C 1
ATOM 612 O O . HIS A 1 81 ? -2.473 -7.157 -14.181 1.00 92.94 81 HIS A O 1
ATOM 618 N N . PRO A 1 82 ? -1.943 -7.890 -16.246 1.00 91.62 82 PRO A N 1
ATOM 619 C CA . PRO A 1 82 ? -2.212 -6.614 -16.896 1.00 91.62 82 PRO A CA 1
ATOM 620 C C . PRO A 1 82 ? -3.648 -6.140 -16.678 1.00 91.62 82 PRO A C 1
ATOM 622 O O . PRO A 1 82 ? -4.609 -6.896 -16.841 1.00 91.62 82 PRO A O 1
ATOM 625 N N . LEU A 1 83 ? -3.805 -4.855 -16.356 1.00 90.94 83 LEU A N 1
ATOM 626 C CA . LEU A 1 83 ? -5.128 -4.256 -16.234 1.00 90.94 83 LEU A CA 1
ATOM 627 C C . LEU A 1 83 ? -5.795 -4.135 -17.614 1.00 90.94 83 LEU A C 1
ATOM 629 O O . LEU A 1 83 ? -5.144 -3.733 -18.583 1.00 90.94 83 LEU A O 1
ATOM 633 N N . PRO A 1 84 ? -7.111 -4.391 -17.721 1.00 90.88 84 PRO A N 1
ATOM 634 C CA . PRO A 1 84 ? -7.829 -4.217 -18.974 1.00 90.88 84 PRO A CA 1
ATOM 635 C C . PRO A 1 84 ? -7.803 -2.748 -19.406 1.00 90.88 84 PRO A C 1
ATOM 637 O O . PRO A 1 84 ? -7.901 -1.827 -18.579 1.00 90.88 84 PRO A O 1
ATOM 640 N N . LYS A 1 85 ? -7.710 -2.525 -20.723 1.00 89.56 85 LYS A N 1
ATOM 641 C CA . LYS A 1 85 ? -7.584 -1.185 -21.319 1.00 89.56 85 LYS A CA 1
ATOM 642 C C . LYS A 1 85 ? -6.414 -0.409 -20.690 1.00 89.56 85 LYS A C 1
ATOM 644 O O . LYS A 1 85 ? -6.596 0.713 -20.204 1.00 89.56 85 LYS A O 1
ATOM 649 N N . SER A 1 86 ? -5.253 -1.053 -20.578 1.00 88.25 86 SER A N 1
ATOM 650 C CA . SER A 1 86 ? -3.998 -0.369 -20.274 1.00 88.25 86 SER A CA 1
ATOM 651 C C . SER A 1 86 ? -3.615 0.511 -21.462 1.00 88.25 86 SER A C 1
ATOM 653 O O . SER A 1 86 ? -3.871 0.170 -22.615 1.00 88.25 86 SER A O 1
ATOM 655 N N . TYR A 1 87 ? -3.065 1.686 -21.170 1.00 86.62 87 TYR A N 1
ATOM 656 C CA . TYR A 1 87 ? -2.645 2.624 -22.205 1.00 86.62 87 TYR A CA 1
ATOM 657 C C . TYR A 1 87 ? -1.286 2.217 -22.780 1.00 86.62 87 TYR A C 1
ATOM 659 O O . TYR A 1 87 ? -1.058 2.291 -23.983 1.00 86.62 87 TYR A O 1
ATOM 667 N N . GLN A 1 88 ? -0.388 1.761 -21.905 1.00 85.50 88 GLN A N 1
ATOM 668 C CA . GLN A 1 88 ? 0.961 1.319 -22.241 1.00 85.50 88 GLN A CA 1
ATOM 669 C C . GLN A 1 88 ? 1.390 0.165 -21.336 1.00 85.50 88 GLN A C 1
ATOM 671 O O . GLN A 1 88 ? 0.790 -0.067 -20.284 1.00 85.50 88 GLN A O 1
ATOM 676 N N . SER A 1 89 ? 2.465 -0.524 -21.733 1.00 86.56 89 SER A N 1
ATOM 677 C CA . SER A 1 89 ? 3.121 -1.494 -20.858 1.00 86.56 89 SER A CA 1
ATOM 678 C C . SER A 1 89 ? 3.569 -0.804 -19.559 1.00 86.56 89 SER A C 1
ATOM 680 O O . SER A 1 89 ? 4.205 0.262 -19.641 1.00 86.56 89 SER A O 1
ATOM 682 N N . PRO A 1 90 ? 3.240 -1.369 -18.382 1.00 89.00 90 PRO A N 1
ATOM 683 C CA . PRO A 1 90 ? 3.686 -0.849 -17.099 1.00 89.00 90 PRO A CA 1
ATOM 684 C C . PRO A 1 90 ? 5.208 -0.698 -17.065 1.00 89.00 90 PRO A C 1
ATOM 686 O O . PRO A 1 90 ? 5.956 -1.592 -17.453 1.00 89.00 90 PRO A O 1
ATOM 689 N N . CYS A 1 91 ? 5.664 0.451 -16.590 1.00 87.62 91 CYS A N 1
ATOM 690 C CA . CYS A 1 91 ? 7.065 0.749 -16.330 1.00 87.62 91 CYS A CA 1
ATOM 691 C C . CYS A 1 91 ? 7.0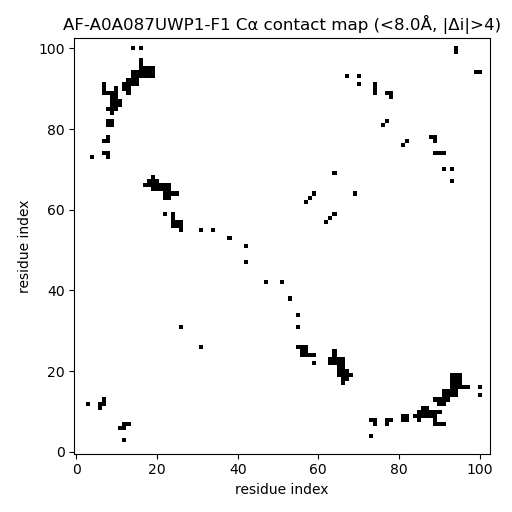93 1.653 -15.103 1.00 87.62 91 CYS A C 1
ATOM 693 O O . CYS A 1 91 ? 6.239 2.530 -14.994 1.00 87.62 91 CYS A O 1
ATOM 695 N N . LEU A 1 92 ? 8.022 1.431 -14.174 1.00 90.62 92 LEU A N 1
ATOM 696 C CA . LEU A 1 92 ? 8.114 2.222 -12.954 1.00 90.62 92 LEU A CA 1
ATOM 697 C C . LEU A 1 92 ? 9.575 2.449 -12.574 1.00 90.62 92 LEU A C 1
ATOM 699 O O . LEU A 1 92 ? 10.307 1.503 -12.302 1.00 90.62 92 LEU A O 1
ATOM 703 N N . SER A 1 93 ? 9.970 3.717 -12.515 1.00 90.00 93 SER A N 1
ATOM 704 C CA . SER A 1 93 ? 11.244 4.174 -11.968 1.00 90.00 93 SER A CA 1
ATOM 705 C C . SER A 1 93 ? 10.988 4.927 -10.667 1.00 90.00 93 SER A C 1
ATOM 707 O O . SER A 1 93 ? 10.136 5.816 -10.612 1.00 90.00 93 SER A O 1
ATOM 709 N N . VAL A 1 94 ? 11.704 4.566 -9.604 1.00 89.69 94 VAL A N 1
ATOM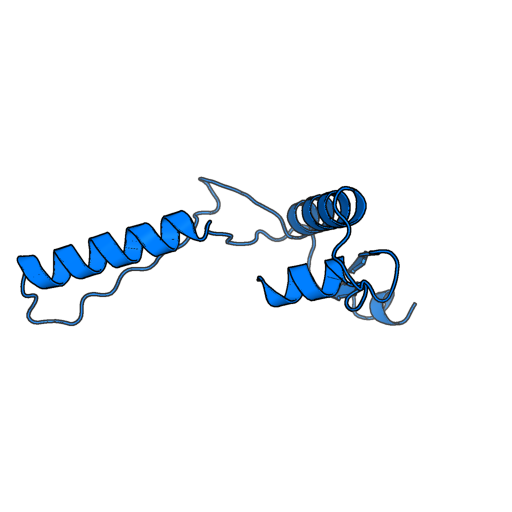 710 C CA . VAL A 1 94 ? 11.606 5.232 -8.301 1.00 89.69 94 VAL A CA 1
ATOM 711 C C . VAL A 1 94 ? 12.840 6.094 -8.108 1.00 89.69 94 VAL A C 1
ATOM 713 O O . VAL A 1 94 ? 13.955 5.580 -8.122 1.00 89.69 94 VAL A O 1
ATOM 716 N N . GLN A 1 95 ? 12.649 7.402 -7.955 1.00 87.06 95 GLN A N 1
ATOM 717 C CA . GLN A 1 95 ? 13.748 8.365 -7.925 1.00 87.06 95 GLN A CA 1
ATOM 718 C C . GLN A 1 95 ? 13.619 9.316 -6.737 1.00 87.06 95 GLN A C 1
ATOM 720 O O . GLN A 1 95 ? 12.577 9.931 -6.515 1.00 87.06 95 GLN A O 1
ATOM 725 N N . LYS A 1 96 ? 14.720 9.496 -6.002 1.00 85.06 96 LYS A N 1
ATOM 726 C CA . LYS A 1 96 ? 14.810 10.485 -4.919 1.00 85.06 96 LYS A CA 1
ATOM 727 C C . LYS A 1 96 ? 15.035 11.903 -5.454 1.00 85.06 96 LYS A C 1
ATOM 729 O O . LYS A 1 96 ? 14.524 12.871 -4.886 1.00 85.06 96 LYS A O 1
ATOM 734 N N . SER A 1 97 ? 15.815 12.036 -6.529 1.00 78.50 97 SER A N 1
ATOM 735 C CA . SER A 1 97 ? 16.235 13.327 -7.082 1.00 78.50 97 SER A CA 1
ATOM 736 C C . SER A 1 97 ? 15.249 13.860 -8.126 1.00 78.50 97 SER A C 1
ATOM 738 O O . SER A 1 97 ? 14.602 13.106 -8.846 1.00 78.50 97 SER A O 1
ATOM 740 N N . SER A 1 98 ? 15.155 15.188 -8.227 1.00 64.44 98 SER A N 1
ATOM 741 C CA . SER A 1 98 ? 14.345 15.855 -9.256 1.00 64.44 98 SER A CA 1
ATOM 742 C C . SER A 1 98 ? 14.968 15.759 -10.652 1.00 64.44 98 SER A C 1
ATOM 744 O O . SER A 1 98 ? 14.262 15.921 -11.635 1.00 64.44 98 SER A O 1
ATOM 746 N N . VAL A 1 99 ? 16.283 15.527 -10.753 1.00 63.81 99 VAL A N 1
ATOM 747 C CA . VAL A 1 99 ? 17.013 15.506 -12.035 1.00 63.81 99 VAL A CA 1
ATOM 748 C C . VAL A 1 99 ? 16.725 14.222 -12.814 1.00 63.81 99 VAL A C 1
ATOM 750 O O . VAL A 1 99 ? 16.500 14.288 -14.014 1.00 63.81 99 VAL A O 1
ATOM 753 N N . GLY A 1 100 ? 16.611 13.077 -12.132 1.00 59.03 100 GLY A N 1
ATOM 754 C CA . GLY A 1 100 ? 16.210 11.809 -12.758 1.00 59.03 100 GLY A CA 1
ATOM 755 C C . GLY A 1 100 ? 14.732 11.732 -13.165 1.00 59.03 100 GLY A C 1
ATOM 756 O O . GLY A 1 100 ? 14.308 10.713 -13.689 1.00 59.03 100 GLY A O 1
ATOM 757 N N . TYR A 1 101 ? 13.933 12.771 -12.896 1.00 52.41 101 TYR A N 1
ATOM 758 C CA . TYR A 1 101 ? 12.543 12.875 -13.359 1.00 52.41 101 TYR A CA 1
ATOM 759 C C . TYR A 1 101 ? 12.446 13.412 -14.799 1.00 52.41 101 TYR A C 1
ATOM 761 O O . TYR A 1 101 ? 11.447 13.177 -15.473 1.00 52.41 101 TYR A O 1
ATOM 769 N N . TRP A 1 102 ? 13.467 14.153 -15.249 1.00 52.12 102 TRP A N 1
ATOM 770 C CA . TRP A 1 102 ? 13.509 14.822 -16.558 1.00 52.12 102 TRP A CA 1
ATOM 771 C C . TRP A 1 102 ? 14.419 14.128 -17.581 1.00 52.12 102 TRP A C 1
ATOM 773 O O . TRP A 1 102 ? 14.473 14.571 -18.727 1.00 52.12 102 TRP A O 1
ATOM 783 N N . LEU A 1 103 ? 15.145 13.090 -17.156 1.00 50.53 103 LEU A N 1
ATOM 784 C CA . LEU A 1 103 ? 15.984 12.222 -17.987 1.00 50.53 103 LEU A CA 1
ATOM 785 C C . LEU A 1 103 ? 15.239 10.913 -18.260 1.00 50.53 103 LEU A C 1
ATOM 787 O O . LEU A 1 103 ? 15.309 10.437 -19.412 1.00 50.53 103 LEU A O 1
#

Organism: Stegodyphus mimosarum (NCBI:txid407821)

Radius of gyration: 18.25 Å; Cα contacts (8 Å, |Δi|>4): 120; chains: 1; bounding box: 39×26×50 Å

pLDDT: mean 87.54, std 9.53, range [50.53, 97.12]

Solvent-accessible surface area (backbone atoms only — not comparable to full-atom values): 6280 Å² total; per-residue (Å²): 110,70,67,61,55,52,30,26,30,26,33,74,37,47,69,45,85,41,55,44,86,40,76,46,82,70,71,62,66,68,59,55,51,51,50,50,55,52,50,51,51,50,52,72,73,64,66,63,96,59,90,88,82,82,85,92,75,54,52,71,88,80,61,73,37,31,43,42,56,50,51,49,54,52,50,54,47,25,68,77,54,64,47,84,89,42,81,42,80,60,48,81,45,77,32,72,55,76,67,74,74,80,110